Protein AF-A0A929F649-F1 (afdb_monomer_lite)

Sequence (87 aa):
MFEMITELEASEKIDRAGATRKLLFIGINEIKKEKAIKLLRAYKITYRKAAEMMGVAIYELLDIMEKEGIEVGYSMRDLEKDLEEMK

pLDDT: mean 89.16, std 9.71, range [52.97, 97.06]

Foldseek 3Di:
DVVQLVVCCVPVVDDSVVSVVVVVVVVQLVVLQVVLLVCVLVVNDDLVVSCVSNVHDSLVSLVVCVVVVNDDVQGVVNVVVVVVVVD

Radius of gyration: 17.88 Å; chains: 1; bounding box: 40×43×33 Å

Secondary structure (DSSP, 8-state):
-HHHHHHHHHHHT--HHHHHHHHHHHHHHHHHHHHHHHHHHTT-S-HHHHHHHHT--HHHHHHHHHHTT---SS-HHHHHHHHHHT-

Structure (mmCIF, N/CA/C/O backbone):
data_AF-A0A929F649-F1
#
_entry.id   AF-A0A929F649-F1
#
loop_
_atom_site.group_PDB
_atom_site.id
_atom_site.type_symbol
_atom_site.label_atom_id
_atom_site.label_alt_id
_atom_site.label_comp_id
_atom_site.label_asym_id
_atom_site.label_entity_id
_atom_site.label_seq_id
_atom_site.pdbx_PDB_ins_code
_atom_site.Cartn_x
_atom_site.Cartn_y
_atom_site.Cartn_z
_atom_site.occupancy
_atom_site.B_iso_or_equiv
_atom_site.auth_seq_id
_atom_site.auth_comp_id
_atom_site.auth_asym_id
_atom_site.auth_atom_id
_atom_site.pdbx_PDB_model_num
ATOM 1 N N . MET A 1 1 ? -20.062 9.066 -1.194 1.00 67.19 1 MET A N 1
ATOM 2 C CA . MET A 1 1 ? -19.017 9.313 -0.166 1.00 67.19 1 MET A CA 1
ATOM 3 C C . MET A 1 1 ? -19.590 9.228 1.243 1.00 67.19 1 MET A C 1
ATOM 5 O O . MET A 1 1 ? -19.090 8.430 2.018 1.00 67.19 1 MET A O 1
ATOM 9 N N . PHE A 1 2 ? -20.640 9.993 1.572 1.00 81.88 2 PHE A N 1
ATOM 10 C CA . PHE A 1 2 ? -21.278 9.917 2.894 1.00 81.88 2 PHE A CA 1
ATOM 11 C C . PHE A 1 2 ? -21.855 8.531 3.220 1.00 81.88 2 PHE A C 1
ATOM 13 O O . PHE A 1 2 ? -21.695 8.080 4.346 1.00 81.88 2 PHE A O 1
ATOM 20 N N . GLU A 1 3 ? -22.426 7.834 2.234 1.00 90.69 3 GLU A N 1
ATOM 21 C CA . GLU A 1 3 ? -22.940 6.463 2.401 1.00 90.69 3 GLU A CA 1
ATOM 22 C C . GLU A 1 3 ? -21.841 5.471 2.807 1.00 90.69 3 GLU A C 1
ATOM 24 O O . GLU A 1 3 ? -21.979 4.812 3.828 1.00 90.69 3 GLU A O 1
ATOM 29 N N . MET A 1 4 ? -20.700 5.453 2.105 1.00 89.06 4 MET A N 1
ATOM 30 C CA . MET A 1 4 ? -19.558 4.591 2.458 1.00 89.06 4 MET A CA 1
ATOM 31 C C . MET A 1 4 ? -19.004 4.875 3.857 1.00 89.06 4 MET A C 1
ATOM 33 O O . MET A 1 4 ? -18.607 3.951 4.557 1.00 89.06 4 MET A O 1
ATOM 37 N N . ILE A 1 5 ? -18.963 6.146 4.279 1.00 93.19 5 ILE A N 1
ATOM 38 C CA . ILE A 1 5 ? -18.547 6.498 5.646 1.00 93.19 5 ILE A CA 1
ATOM 39 C C . ILE A 1 5 ? -19.513 5.873 6.651 1.00 93.19 5 ILE A C 1
ATOM 41 O O . ILE A 1 5 ? -19.063 5.269 7.618 1.00 93.19 5 ILE A O 1
ATOM 45 N N . THR A 1 6 ? -20.818 5.975 6.407 1.00 94.94 6 THR A N 1
ATOM 46 C CA . THR A 1 6 ? -21.841 5.421 7.298 1.00 94.94 6 THR A CA 1
ATOM 47 C C . THR A 1 6 ? -21.869 3.893 7.306 1.00 94.94 6 THR A C 1
ATOM 49 O O . THR A 1 6 ? -22.039 3.294 8.367 1.00 94.94 6 THR A O 1
ATOM 52 N N . GLU A 1 7 ? -21.607 3.240 6.177 1.00 95.00 7 GLU A N 1
ATOM 53 C CA . GLU A 1 7 ? -21.400 1.789 6.128 1.00 95.00 7 GLU A CA 1
ATOM 54 C C . GLU A 1 7 ? -20.164 1.354 6.930 1.00 95.00 7 GLU A C 1
ATOM 56 O O . GLU A 1 7 ? -20.220 0.356 7.652 1.00 95.00 7 GLU A O 1
ATOM 61 N N . LEU A 1 8 ? -19.061 2.109 6.863 1.00 95.31 8 LEU A N 1
ATOM 62 C CA . LEU A 1 8 ? -17.849 1.826 7.641 1.00 95.31 8 LEU A CA 1
ATOM 63 C C . LEU A 1 8 ? -18.073 2.053 9.145 1.00 95.31 8 LEU A C 1
ATOM 65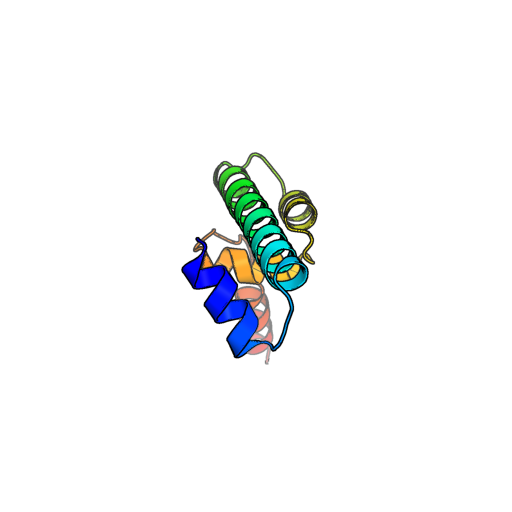 O O . LEU A 1 8 ? -17.655 1.228 9.956 1.00 95.31 8 LEU A O 1
ATOM 69 N N . GLU A 1 9 ? -18.763 3.143 9.510 1.00 96.75 9 GLU A N 1
ATOM 70 C CA . GLU A 1 9 ? -19.187 3.434 10.889 1.00 96.75 9 GLU A CA 1
ATOM 71 C C . GLU A 1 9 ? -19.962 2.234 11.467 1.00 96.75 9 GLU A C 1
ATOM 73 O O . GLU A 1 9 ? -19.651 1.757 12.561 1.00 96.75 9 GLU A O 1
ATOM 78 N N . ALA A 1 10 ? -20.930 1.702 10.710 1.00 96.12 10 ALA A N 1
ATOM 79 C CA . ALA A 1 10 ? -21.784 0.597 11.142 1.00 96.12 10 ALA A CA 1
ATOM 80 C C . ALA A 1 10 ? -21.065 -0.763 11.175 1.00 96.12 10 ALA A C 1
ATOM 82 O O . ALA A 1 10 ? -21.189 -1.502 12.154 1.00 96.12 10 ALA A O 1
ATOM 83 N N . SER A 1 11 ? -20.325 -1.104 10.118 1.00 96.81 11 SER A N 1
ATOM 84 C CA . SER A 1 11 ? -19.687 -2.420 9.970 1.00 96.81 11 SER A CA 1
ATOM 85 C C . SER A 1 11 ? -18.501 -2.620 10.916 1.00 96.81 11 SER A C 1
ATOM 87 O O . SER A 1 11 ? -18.324 -3.715 11.449 1.00 96.81 11 SER A O 1
ATOM 89 N N . GLU A 1 12 ? -17.729 -1.565 11.185 1.00 95.25 12 GLU A N 1
ATOM 90 C CA . GLU A 1 12 ? -16.529 -1.633 12.028 1.00 95.25 12 GLU A CA 1
ATOM 91 C C . GLU A 1 12 ? -16.724 -1.036 13.427 1.00 95.25 12 GLU A C 1
ATOM 93 O O . GLU A 1 12 ? -15.807 -1.086 14.247 1.00 95.25 12 GLU A O 1
ATOM 98 N N . LYS A 1 13 ? -17.920 -0.510 13.730 1.00 96.06 13 LYS A N 1
ATOM 99 C CA . LYS A 1 13 ? -18.255 0.147 15.007 1.00 96.06 13 LYS A CA 1
ATOM 100 C C . LYS A 1 13 ? -17.280 1.276 15.363 1.00 96.06 13 LYS A C 1
ATOM 102 O O . LYS A 1 13 ? -16.825 1.385 16.503 1.00 96.06 13 LYS A O 1
ATOM 107 N N . ILE A 1 14 ? -16.965 2.115 14.381 1.00 96.75 14 ILE A N 1
ATOM 108 C CA . ILE A 1 14 ? -16.077 3.276 14.522 1.00 96.75 14 ILE A CA 1
ATOM 109 C C . ILE A 1 14 ? -16.852 4.581 14.350 1.00 96.75 14 ILE A C 1
ATOM 111 O O . ILE A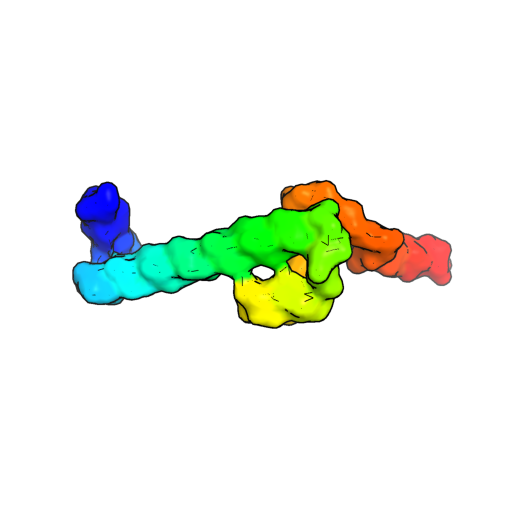 1 14 ? -17.915 4.618 13.737 1.00 96.75 14 ILE A O 1
ATOM 115 N N . ASP A 1 15 ? -16.313 5.668 14.895 1.00 97.06 15 ASP A N 1
ATOM 116 C CA . ASP A 1 15 ? -16.887 6.997 14.720 1.00 97.06 15 ASP A CA 1
ATOM 117 C C . ASP A 1 15 ? -16.584 7.573 13.326 1.00 97.06 15 ASP A C 1
ATOM 119 O O . ASP A 1 15 ? -15.733 7.081 12.576 1.00 97.06 15 ASP A O 1
ATOM 123 N N . ARG A 1 16 ? -17.252 8.680 12.989 1.00 95.19 16 ARG A N 1
ATOM 124 C CA . ARG A 1 16 ? -17.066 9.386 11.714 1.00 95.19 16 ARG A CA 1
ATOM 125 C C . ARG A 1 16 ? -15.616 9.718 11.418 1.00 95.19 16 ARG A C 1
ATOM 127 O O . ARG A 1 16 ? -15.162 9.595 10.278 1.00 95.19 16 ARG A O 1
ATOM 134 N N . ALA A 1 17 ? -14.898 10.184 12.436 1.00 96.44 17 ALA A N 1
ATOM 135 C CA . ALA A 1 17 ? -13.507 10.579 12.301 1.00 96.44 17 ALA A CA 1
ATOM 136 C C . ALA A 1 17 ? -12.615 9.362 12.015 1.00 96.44 17 ALA A C 1
ATOM 138 O O . ALA A 1 17 ? -11.732 9.445 11.158 1.00 96.44 17 ALA A O 1
ATOM 139 N N . GLY A 1 18 ? -12.865 8.232 12.678 1.00 96.88 18 GLY A N 1
ATOM 140 C CA . GLY A 1 18 ? -12.233 6.945 12.416 1.00 96.88 18 GLY A CA 1
ATOM 141 C C . GLY A 1 18 ? -12.499 6.452 10.998 1.00 96.88 18 GLY A C 1
ATOM 142 O O . GLY A 1 18 ? -11.544 6.195 10.262 1.00 96.88 18 GLY A O 1
ATOM 143 N N . ALA A 1 19 ? -13.767 6.413 10.583 1.00 96.31 19 ALA A N 1
ATOM 144 C CA . ALA A 1 19 ? -14.158 5.984 9.241 1.00 96.31 19 ALA A CA 1
ATOM 145 C C . ALA A 1 19 ? -13.513 6.852 8.152 1.00 96.31 19 ALA A C 1
ATOM 147 O O . ALA A 1 19 ? -12.913 6.345 7.203 1.00 96.31 19 ALA A O 1
ATOM 148 N N . THR A 1 20 ? -13.545 8.173 8.337 1.00 95.88 20 THR A N 1
ATOM 149 C CA . THR A 1 20 ? -12.938 9.128 7.402 1.00 95.88 20 THR A CA 1
ATOM 150 C C . THR A 1 20 ? -11.421 8.950 7.322 1.00 95.88 20 THR A C 1
ATOM 152 O O . THR A 1 20 ? -10.873 8.873 6.223 1.00 95.88 20 THR A O 1
ATOM 155 N N . ARG A 1 21 ? -10.722 8.837 8.463 1.00 96.44 21 ARG A N 1
ATOM 156 C CA . ARG A 1 21 ? -9.266 8.599 8.481 1.00 96.44 21 ARG A CA 1
ATOM 157 C C . ARG A 1 21 ? -8.894 7.295 7.786 1.00 96.44 21 ARG A C 1
ATOM 159 O O . ARG A 1 21 ? -7.904 7.270 7.060 1.00 96.44 21 ARG A O 1
ATOM 166 N N . LYS A 1 22 ? -9.683 6.237 7.979 1.00 95.25 22 LYS A N 1
ATOM 167 C CA . LYS A 1 22 ? -9.444 4.944 7.335 1.00 95.25 22 LYS A CA 1
ATOM 168 C C . LYS A 1 22 ? -9.581 5.039 5.816 1.00 95.25 22 LYS A C 1
ATOM 170 O O . LYS A 1 22 ? -8.669 4.621 5.107 1.00 95.25 22 LYS A O 1
ATOM 175 N N . LEU A 1 23 ? -10.658 5.648 5.319 1.00 94.69 23 LEU A N 1
ATOM 176 C CA . LEU A 1 23 ? -10.845 5.863 3.880 1.00 94.69 23 LEU A CA 1
ATOM 177 C C . LEU A 1 23 ? -9.726 6.719 3.278 1.00 94.69 23 LEU A C 1
ATOM 179 O O . LEU A 1 23 ? -9.211 6.389 2.213 1.00 94.69 23 LEU A O 1
ATOM 183 N N . LEU A 1 24 ? -9.307 7.778 3.976 1.00 95.38 24 LEU A N 1
ATOM 184 C CA . LEU A 1 24 ? -8.175 8.605 3.554 1.00 95.38 24 LEU A CA 1
ATOM 185 C C . LEU A 1 24 ? -6.875 7.801 3.482 1.00 95.38 24 LEU A C 1
ATOM 187 O O . LEU A 1 24 ? -6.147 7.911 2.500 1.00 95.38 24 LEU A O 1
ATOM 191 N N . PHE A 1 25 ? -6.586 6.981 4.493 1.00 95.19 25 PHE A N 1
ATOM 192 C CA . PHE A 1 25 ? -5.399 6.129 4.509 1.00 95.19 25 PHE A CA 1
ATOM 193 C C . PHE A 1 25 ? -5.389 5.143 3.334 1.00 95.19 25 PHE A C 1
ATOM 195 O O . PHE A 1 25 ? -4.385 5.046 2.629 1.00 95.19 25 PHE A O 1
ATOM 202 N N . ILE A 1 26 ? -6.518 4.473 3.082 1.00 94.88 26 ILE A N 1
ATOM 203 C CA . ILE A 1 26 ? -6.681 3.558 1.944 1.00 94.88 26 ILE A CA 1
ATOM 204 C C . ILE A 1 26 ? -6.463 4.309 0.626 1.00 94.88 26 ILE A C 1
ATOM 206 O O . ILE A 1 26 ? -5.637 3.892 -0.180 1.00 94.88 26 ILE A O 1
ATOM 210 N N . GLY A 1 27 ? -7.127 5.453 0.436 1.00 95.69 27 GLY A N 1
ATOM 211 C CA . GLY A 1 27 ? -6.997 6.251 -0.784 1.00 95.69 27 GLY A CA 1
ATOM 212 C C . GLY A 1 27 ? -5.568 6.741 -1.033 1.00 95.69 27 GLY A C 1
ATOM 213 O O . GLY A 1 27 ? -5.074 6.663 -2.154 1.00 95.69 27 GLY A O 1
ATOM 214 N N . ILE A 1 28 ? -4.863 7.192 0.010 1.00 96.38 28 ILE A N 1
ATOM 215 C CA . ILE A 1 28 ? -3.454 7.605 -0.098 1.00 96.38 28 ILE A CA 1
ATOM 216 C C . ILE A 1 28 ? -2.572 6.432 -0.537 1.00 96.38 28 ILE A C 1
ATOM 218 O O . ILE A 1 28 ? -1.687 6.615 -1.377 1.00 96.38 28 ILE A O 1
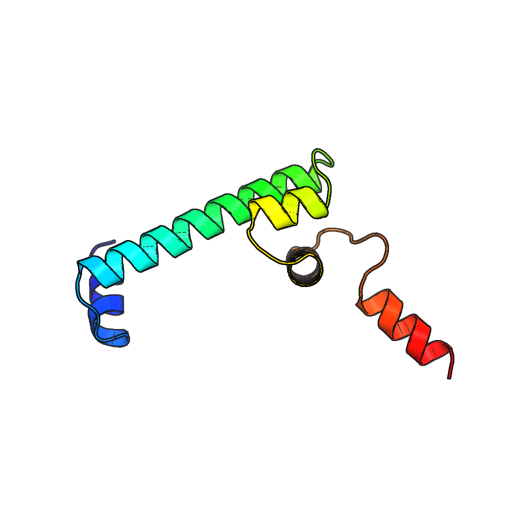ATOM 222 N N . ASN A 1 29 ? -2.788 5.243 0.025 1.00 95.31 29 ASN A N 1
ATOM 223 C CA . ASN A 1 29 ? -1.999 4.065 -0.322 1.00 95.31 29 ASN A CA 1
ATOM 224 C C . ASN A 1 29 ? -2.293 3.577 -1.744 1.00 95.31 29 ASN A C 1
ATOM 226 O O . ASN A 1 29 ? -1.350 3.238 -2.458 1.00 95.31 29 ASN A O 1
ATOM 230 N N . GLU A 1 30 ? -3.547 3.633 -2.193 1.00 95.62 30 GLU A N 1
ATOM 231 C CA . GLU A 1 30 ? -3.904 3.263 -3.566 1.00 95.62 30 GLU A CA 1
ATOM 232 C C . GLU A 1 30 ? -3.256 4.214 -4.583 1.00 95.62 30 GLU A C 1
ATOM 234 O O . GLU A 1 30 ? -2.602 3.774 -5.526 1.00 95.62 30 GLU A O 1
ATOM 239 N N . ILE A 1 31 ? -3.289 5.528 -4.328 1.00 96.94 31 ILE A N 1
ATOM 240 C CA . ILE A 1 31 ? -2.625 6.524 -5.189 1.00 96.94 31 ILE A CA 1
ATOM 241 C C . ILE A 1 31 ? -1.109 6.276 -5.261 1.00 96.94 31 ILE A C 1
ATOM 243 O O . ILE A 1 31 ? -0.490 6.403 -6.325 1.00 96.94 31 ILE A O 1
ATOM 247 N N . LYS A 1 32 ? -0.477 5.925 -4.133 1.00 95.69 32 LYS A N 1
ATOM 248 C CA . LYS A 1 32 ? 0.951 5.568 -4.101 1.00 95.69 32 LYS A CA 1
ATOM 249 C C . LYS A 1 32 ? 1.231 4.309 -4.920 1.00 95.69 32 LYS A C 1
ATOM 251 O O . LYS A 1 32 ? 2.194 4.314 -5.693 1.00 95.69 32 LYS A O 1
ATOM 256 N N . LYS A 1 33 ? 0.395 3.277 -4.776 1.00 94.75 33 LYS A N 1
ATOM 257 C CA . LYS A 1 33 ? 0.467 2.021 -5.532 1.00 94.75 33 LYS A CA 1
ATOM 258 C C . LYS A 1 33 ? 0.378 2.275 -7.034 1.00 94.75 33 LYS A C 1
ATOM 260 O O . LYS A 1 33 ? 1.305 1.916 -7.761 1.00 94.75 33 LYS A O 1
ATOM 265 N N . GLU A 1 34 ? -0.663 2.964 -7.492 1.00 95.56 34 GLU A N 1
ATOM 266 C CA . GLU A 1 34 ? -0.859 3.287 -8.910 1.00 95.56 34 GLU A CA 1
ATOM 267 C C . GLU A 1 34 ? 0.343 4.044 -9.493 1.00 95.56 34 GLU A C 1
ATOM 269 O O . GLU A 1 34 ? 0.851 3.714 -10.571 1.00 95.56 34 GLU A O 1
ATOM 274 N N . LYS A 1 35 ? 0.854 5.042 -8.759 1.00 96.88 35 LYS A N 1
ATOM 275 C CA . LYS A 1 35 ? 2.015 5.830 -9.188 1.00 96.88 35 LYS A CA 1
ATOM 276 C C . LYS A 1 35 ? 3.286 4.983 -9.280 1.00 96.88 35 LYS A C 1
ATOM 278 O O . LYS A 1 35 ? 4.033 5.131 -10.250 1.00 96.88 35 LYS A O 1
ATOM 283 N N . ALA A 1 36 ? 3.544 4.129 -8.290 1.00 96.38 36 ALA A N 1
ATOM 284 C CA . ALA A 1 36 ? 4.707 3.248 -8.279 1.00 96.38 36 ALA A CA 1
ATOM 285 C C . ALA A 1 36 ? 4.657 2.256 -9.448 1.00 96.38 36 ALA A C 1
ATOM 287 O O . ALA A 1 36 ? 5.620 2.175 -10.207 1.00 96.38 36 ALA A O 1
ATOM 288 N N . ILE A 1 37 ? 3.513 1.599 -9.666 1.00 94.06 37 ILE A N 1
ATOM 289 C CA . ILE A 1 37 ? 3.294 0.671 -10.786 1.00 94.06 37 ILE A CA 1
ATOM 290 C C . ILE A 1 37 ? 3.514 1.364 -12.133 1.00 94.06 37 ILE A C 1
ATOM 292 O O . ILE A 1 37 ? 4.233 0.843 -12.987 1.00 94.06 37 ILE A O 1
ATOM 296 N N . LYS A 1 38 ? 2.949 2.562 -12.327 1.00 94.62 38 LYS A N 1
ATOM 297 C CA . LYS A 1 38 ? 3.108 3.323 -13.574 1.00 94.62 38 LYS A CA 1
ATOM 298 C C . LYS A 1 38 ? 4.574 3.645 -13.869 1.00 94.62 38 LYS A C 1
ATOM 300 O O . LYS A 1 38 ? 5.021 3.494 -15.004 1.00 94.62 38 LYS A O 1
ATOM 305 N N . LEU A 1 39 ? 5.323 4.092 -12.861 1.00 95.19 39 LEU A N 1
ATOM 306 C CA . LEU A 1 39 ? 6.750 4.390 -13.006 1.00 95.19 39 LEU A CA 1
ATOM 307 C C . LEU A 1 39 ? 7.581 3.126 -13.230 1.00 95.19 39 LEU A C 1
ATOM 309 O O . LEU A 1 39 ? 8.550 3.166 -13.990 1.00 95.19 39 LEU A O 1
ATOM 313 N N . LEU A 1 40 ? 7.196 2.022 -12.591 1.00 91.56 40 LEU A N 1
ATOM 314 C CA . LEU A 1 40 ? 7.876 0.744 -12.718 1.00 91.56 40 LEU A CA 1
ATOM 315 C C . LEU A 1 40 ? 7.706 0.154 -14.122 1.00 91.56 40 LEU A C 1
ATOM 317 O O . LEU A 1 40 ? 8.702 -0.179 -14.755 1.00 91.56 40 LEU A O 1
ATOM 321 N N . ARG A 1 41 ? 6.478 0.149 -14.661 1.00 89.12 41 ARG A N 1
ATOM 322 C CA . ARG A 1 41 ? 6.190 -0.250 -16.054 1.00 89.12 41 ARG A CA 1
ATOM 323 C C . ARG A 1 41 ? 6.916 0.615 -17.085 1.00 89.12 41 ARG A C 1
ATOM 325 O O . ARG A 1 41 ? 7.266 0.141 -18.156 1.00 89.12 41 ARG A O 1
ATOM 332 N N . ALA A 1 42 ? 7.151 1.886 -16.768 1.00 91.69 42 ALA A N 1
ATOM 333 C CA . ALA A 1 42 ? 7.907 2.800 -17.621 1.00 91.69 42 ALA A CA 1
ATOM 334 C C . ALA A 1 42 ? 9.438 2.683 -17.449 1.00 91.69 42 ALA A C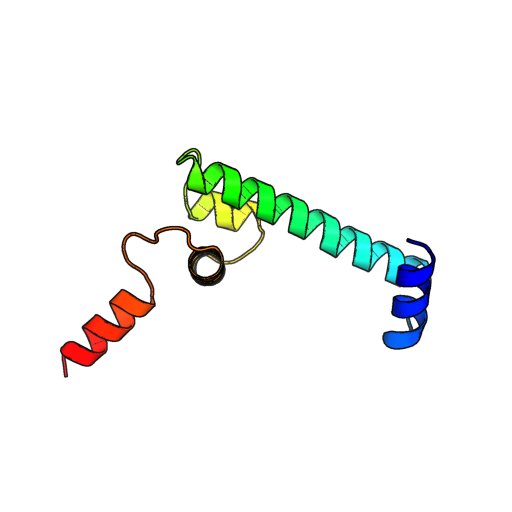 1
ATOM 336 O O . ALA A 1 42 ? 10.168 3.525 -17.981 1.00 91.69 42 ALA A O 1
ATOM 337 N N . TYR A 1 43 ? 9.920 1.702 -16.672 1.00 88.94 43 TYR A N 1
ATOM 338 C CA . TYR A 1 43 ? 11.329 1.502 -16.315 1.00 88.94 43 TYR A CA 1
ATOM 339 C C . TYR A 1 43 ? 12.003 2.773 -15.762 1.00 88.94 43 TYR A C 1
ATOM 341 O O . TYR A 1 43 ? 13.181 3.035 -16.004 1.00 88.94 43 TYR A O 1
ATOM 349 N N . LYS A 1 44 ? 11.249 3.611 -15.033 1.00 96.06 44 LYS A N 1
ATOM 350 C CA . LYS A 1 44 ? 11.741 4.885 -14.471 1.00 96.06 44 LYS A CA 1
ATOM 351 C C . LYS A 1 44 ? 12.249 4.771 -13.040 1.00 96.06 44 LYS A C 1
ATOM 353 O O . LYS A 1 44 ? 12.926 5.683 -12.571 1.00 96.06 44 LYS A O 1
ATOM 358 N N . ILE A 1 45 ? 11.907 3.694 -12.341 1.00 94.69 45 ILE A N 1
ATOM 359 C CA . ILE A 1 45 ? 12.317 3.435 -10.959 1.00 94.69 45 ILE A CA 1
ATOM 360 C C . ILE A 1 45 ? 12.697 1.962 -10.786 1.00 94.69 45 ILE A C 1
ATOM 362 O O . ILE A 1 45 ? 12.301 1.116 -11.582 1.00 94.69 45 ILE A O 1
ATOM 366 N N . THR A 1 46 ? 13.457 1.657 -9.735 1.00 92.88 46 THR A N 1
ATOM 367 C CA . THR A 1 46 ? 13.811 0.281 -9.357 1.00 92.88 46 THR A CA 1
ATOM 368 C C . THR A 1 46 ? 12.710 -0.369 -8.519 1.00 92.88 46 THR A C 1
ATOM 370 O O . THR A 1 46 ? 11.904 0.334 -7.903 1.00 92.88 46 THR A O 1
ATOM 373 N N . TYR A 1 47 ? 12.730 -1.702 -8.395 1.00 91.69 47 TYR A N 1
ATOM 374 C CA . TYR A 1 47 ? 11.852 -2.430 -7.465 1.00 91.69 47 TYR A CA 1
ATOM 375 C C . TYR A 1 47 ? 11.987 -1.904 -6.033 1.00 91.69 47 TYR A C 1
ATOM 377 O O . TYR A 1 47 ? 10.993 -1.613 -5.380 1.00 91.69 47 TYR A O 1
ATOM 385 N N . ARG A 1 48 ? 13.217 -1.644 -5.569 1.00 92.81 48 ARG A N 1
ATOM 386 C CA . ARG A 1 48 ? 13.445 -1.046 -4.245 1.00 92.81 48 ARG A CA 1
ATOM 387 C C . ARG A 1 48 ? 12.710 0.287 -4.081 1.00 92.81 48 ARG A C 1
ATOM 389 O O . ARG A 1 48 ? 12.083 0.507 -3.050 1.00 92.81 48 ARG A O 1
ATOM 396 N N . LYS A 1 49 ? 12.776 1.169 -5.085 1.00 96.62 49 LYS A N 1
ATOM 397 C CA . LYS A 1 49 ? 12.108 2.472 -5.004 1.00 96.62 49 LYS A CA 1
ATOM 398 C C . LYS A 1 49 ? 10.586 2.342 -5.073 1.00 96.62 49 LYS A C 1
ATOM 400 O O . LYS A 1 49 ? 9.896 3.081 -4.380 1.00 96.62 49 LYS A O 1
ATOM 405 N N . ALA A 1 50 ? 10.065 1.403 -5.861 1.00 95.56 50 ALA A N 1
ATOM 406 C CA . ALA A 1 50 ? 8.635 1.109 -5.893 1.00 95.56 50 ALA A CA 1
ATOM 407 C C . ALA A 1 50 ? 8.133 0.605 -4.526 1.00 95.56 50 ALA A C 1
ATOM 409 O O . ALA A 1 50 ? 7.150 1.136 -4.014 1.00 95.56 50 ALA A O 1
ATOM 410 N N . ALA A 1 51 ? 8.860 -0.322 -3.894 1.00 95.50 51 ALA A N 1
ATOM 411 C CA . ALA A 1 51 ? 8.541 -0.843 -2.565 1.00 95.50 51 ALA A CA 1
ATOM 412 C C . ALA A 1 51 ? 8.538 0.273 -1.504 1.00 95.50 51 ALA A C 1
ATOM 414 O O . ALA A 1 51 ? 7.573 0.422 -0.757 1.00 95.50 51 ALA A O 1
ATOM 415 N N . GLU A 1 52 ? 9.558 1.140 -1.515 1.00 96.88 52 GLU A N 1
ATOM 416 C CA . GLU A 1 52 ? 9.640 2.317 -0.638 1.00 96.88 52 GLU A CA 1
ATOM 417 C C . GLU A 1 52 ? 8.454 3.276 -0.843 1.00 96.88 52 GLU A C 1
ATOM 419 O O . GLU A 1 52 ? 7.850 3.738 0.123 1.00 96.88 52 GLU A O 1
ATOM 424 N N . MET A 1 53 ? 8.083 3.560 -2.098 1.00 96.94 53 MET A N 1
ATOM 425 C CA . MET A 1 53 ? 6.944 4.431 -2.415 1.00 96.94 53 MET A CA 1
ATOM 426 C C . MET A 1 53 ? 5.616 3.865 -1.911 1.00 96.94 53 MET A C 1
ATOM 428 O O . MET A 1 53 ? 4.742 4.634 -1.505 1.00 96.94 53 MET A O 1
ATOM 432 N N . MET A 1 54 ? 5.471 2.544 -1.955 1.00 95.38 54 MET A N 1
ATOM 433 C CA . MET A 1 54 ? 4.274 1.825 -1.527 1.00 95.38 54 MET A CA 1
ATOM 434 C C . MET A 1 54 ? 4.275 1.518 -0.024 1.00 95.38 54 MET A C 1
ATOM 436 O O . MET A 1 54 ? 3.227 1.188 0.519 1.00 95.38 54 MET A O 1
ATOM 440 N N . GLY A 1 55 ? 5.413 1.685 0.658 1.00 95.44 55 GLY A N 1
ATOM 441 C CA . GLY A 1 55 ? 5.562 1.370 2.078 1.00 95.44 55 GLY A CA 1
ATOM 442 C C . GLY A 1 55 ? 5.506 -0.129 2.372 1.00 95.44 55 GLY A C 1
ATOM 443 O O . GLY A 1 55 ? 5.045 -0.508 3.444 1.00 95.44 55 GLY A O 1
ATOM 444 N N . VAL A 1 56 ? 5.944 -0.960 1.423 1.00 94.81 56 VAL A N 1
ATOM 445 C CA . VAL A 1 56 ? 5.911 -2.428 1.508 1.00 94.81 56 VAL A CA 1
ATOM 446 C C . VAL A 1 56 ? 7.323 -3.005 1.448 1.00 94.81 56 VAL A C 1
ATOM 448 O O . VAL A 1 56 ? 8.263 -2.356 0.974 1.00 94.81 56 VAL A O 1
ATOM 451 N N . ALA A 1 57 ? 7.491 -4.233 1.918 1.00 93.06 57 ALA A N 1
ATOM 452 C CA . ALA A 1 57 ? 8.713 -4.991 1.722 1.00 93.06 57 ALA A CA 1
ATOM 453 C C . ALA A 1 57 ? 8.878 -5.420 0.253 1.00 93.06 57 ALA A C 1
ATOM 455 O O . ALA A 1 57 ? 7.935 -5.455 -0.536 1.00 93.06 57 ALA A O 1
ATOM 456 N N . ILE A 1 58 ? 10.107 -5.773 -0.130 1.00 88.75 58 ILE A N 1
ATOM 457 C CA . ILE A 1 58 ? 10.418 -6.155 -1.517 1.00 88.75 58 ILE A CA 1
ATOM 458 C C . ILE A 1 58 ? 9.652 -7.414 -1.945 1.00 88.75 58 ILE A C 1
ATOM 460 O O . ILE A 1 58 ? 9.185 -7.457 -3.076 1.00 88.75 58 ILE A O 1
ATOM 464 N N . TYR A 1 59 ? 9.487 -8.410 -1.068 1.00 86.38 59 TYR A N 1
ATOM 465 C CA . TYR A 1 59 ? 8.739 -9.629 -1.404 1.00 86.38 59 TYR A CA 1
ATOM 466 C C . TYR A 1 59 ? 7.250 -9.334 -1.653 1.00 86.38 59 TYR A C 1
ATOM 468 O O . TYR A 1 59 ? 6.696 -9.801 -2.640 1.00 86.38 59 TYR A O 1
ATOM 476 N N . GLU A 1 60 ? 6.638 -8.457 -0.851 1.00 90.62 60 GLU A N 1
ATOM 477 C CA . GLU A 1 60 ? 5.253 -8.007 -1.059 1.00 90.62 60 GLU A CA 1
ATOM 478 C C . GLU A 1 60 ? 5.100 -7.259 -2.389 1.00 90.62 60 GLU A C 1
ATOM 480 O O . GLU A 1 60 ? 4.087 -7.395 -3.074 1.00 90.62 60 GLU A O 1
ATOM 485 N N . LEU A 1 61 ? 6.113 -6.480 -2.790 1.00 92.25 61 LEU A N 1
ATOM 486 C CA . LEU A 1 61 ? 6.120 -5.849 -4.106 1.00 92.25 61 LEU A CA 1
ATOM 487 C C . LEU A 1 61 ?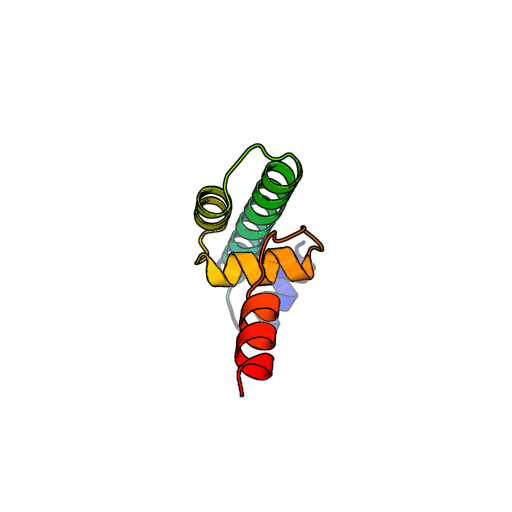 6.130 -6.892 -5.230 1.00 92.25 61 LEU A C 1
ATOM 489 O O . LEU A 1 61 ? 5.416 -6.690 -6.207 1.00 92.25 61 LEU A O 1
ATOM 493 N N . LEU A 1 62 ? 6.916 -7.967 -5.123 1.00 87.06 62 LEU A N 1
ATOM 494 C CA . LEU A 1 62 ? 6.959 -9.014 -6.152 1.00 87.06 62 LEU A CA 1
ATOM 495 C C . LEU A 1 62 ? 5.583 -9.673 -6.327 1.00 87.06 62 LEU A C 1
ATOM 497 O O . LEU A 1 62 ? 5.127 -9.819 -7.461 1.00 87.06 62 LEU A O 1
ATOM 501 N N . ASP A 1 63 ? 4.878 -9.950 -5.229 1.00 89.06 63 ASP A N 1
ATOM 502 C CA . ASP A 1 63 ? 3.506 -10.475 -5.271 1.00 89.06 63 ASP A CA 1
ATOM 503 C C . ASP A 1 63 ? 2.533 -9.493 -5.937 1.00 89.06 63 ASP A C 1
ATOM 505 O O . ASP A 1 63 ? 1.645 -9.885 -6.700 1.00 89.06 63 ASP A O 1
ATOM 509 N N . ILE A 1 64 ? 2.672 -8.195 -5.646 1.00 90.75 64 ILE A N 1
ATOM 510 C CA . ILE A 1 64 ? 1.858 -7.152 -6.282 1.00 90.75 64 ILE A CA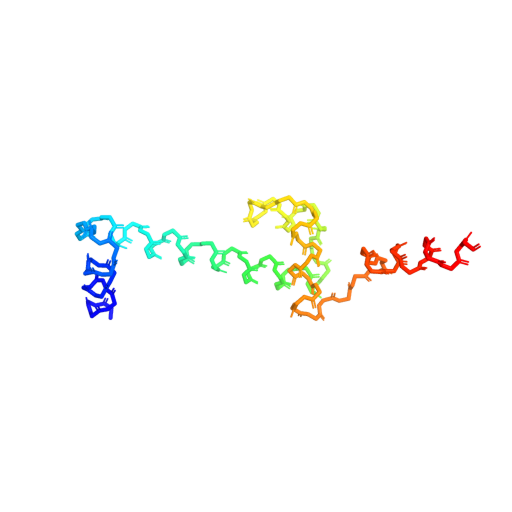 1
ATOM 511 C C . ILE A 1 64 ? 2.178 -7.073 -7.774 1.00 90.75 64 ILE A C 1
ATOM 513 O O . ILE A 1 64 ? 1.263 -7.015 -8.588 1.00 90.75 64 ILE A O 1
ATOM 517 N N . MET A 1 65 ? 3.455 -7.085 -8.148 1.00 88.62 65 MET A N 1
ATOM 518 C CA . MET A 1 65 ? 3.887 -7.044 -9.542 1.00 88.62 65 MET A CA 1
ATOM 519 C C . MET A 1 65 ? 3.325 -8.216 -10.339 1.00 88.62 65 MET A C 1
ATOM 521 O O . MET A 1 65 ? 2.807 -8.002 -11.433 1.00 88.62 65 MET A O 1
ATOM 525 N N . GLU A 1 66 ? 3.361 -9.420 -9.772 1.00 85.69 66 GLU A N 1
ATOM 526 C CA . GLU A 1 66 ? 2.787 -10.610 -10.388 1.00 85.69 66 GLU A CA 1
ATOM 527 C C . GLU A 1 66 ? 1.271 -10.470 -10.598 1.00 85.69 66 GLU A C 1
ATOM 529 O O . GLU A 1 66 ? 0.775 -10.690 -11.705 1.00 85.69 66 GLU A O 1
ATOM 534 N N . LYS A 1 67 ? 0.531 -10.034 -9.570 1.00 88.81 67 LYS A N 1
ATOM 535 C CA . LYS A 1 67 ? -0.923 -9.793 -9.663 1.00 88.81 67 LYS A CA 1
ATOM 536 C C . LYS A 1 67 ? -1.280 -8.718 -10.690 1.00 88.81 67 LYS A C 1
ATOM 538 O O . LYS A 1 67 ? -2.324 -8.799 -11.328 1.00 88.81 67 LYS A O 1
ATOM 543 N N . GLU A 1 68 ? -0.417 -7.721 -10.849 1.00 87.12 68 GLU A N 1
ATOM 544 C CA . GLU A 1 68 ? -0.588 -6.600 -11.776 1.00 87.12 68 GLU A CA 1
ATOM 545 C C . GLU A 1 68 ? -0.005 -6.894 -13.174 1.00 87.12 68 GLU A C 1
ATOM 547 O O . GLU A 1 68 ? 0.052 -5.994 -14.020 1.00 87.12 68 GLU A O 1
ATOM 552 N N . GLY A 1 69 ? 0.449 -8.129 -13.434 1.00 84.50 69 GLY A N 1
ATOM 553 C CA . GLY A 1 69 ? 0.994 -8.559 -14.725 1.00 84.50 69 GLY A CA 1
ATOM 554 C C . GLY A 1 69 ? 2.255 -7.799 -15.147 1.00 84.50 69 GLY A C 1
ATOM 555 O O . GLY A 1 69 ? 2.484 -7.586 -16.337 1.00 84.50 69 GLY A O 1
ATOM 556 N N . ILE A 1 70 ? 3.038 -7.312 -14.184 1.00 82.88 70 ILE A N 1
ATOM 557 C CA . ILE A 1 70 ? 4.326 -6.667 -14.434 1.00 82.88 70 ILE A CA 1
ATOM 558 C C . ILE A 1 70 ? 5.376 -7.769 -14.530 1.00 82.88 70 ILE A C 1
ATOM 560 O O . ILE A 1 70 ? 5.567 -8.520 -13.577 1.00 82.88 70 ILE A O 1
ATOM 564 N N . GLU A 1 71 ? 6.064 -7.837 -15.668 1.00 71.94 71 GLU A N 1
ATOM 565 C CA . GLU A 1 71 ? 7.118 -8.820 -15.907 1.00 71.94 71 GLU A CA 1
ATOM 566 C C . GLU A 1 71 ? 8.219 -8.694 -14.840 1.00 71.94 71 GLU A C 1
ATOM 568 O O . GLU A 1 71 ? 8.911 -7.675 -14.714 1.00 71.94 71 GLU A O 1
ATOM 573 N N . VAL A 1 72 ? 8.326 -9.733 -14.018 1.00 67.25 72 VAL A N 1
ATOM 574 C CA . VAL A 1 72 ? 9.378 -9.935 -13.025 1.00 67.25 72 VAL A CA 1
ATOM 575 C C . VAL A 1 72 ? 10.444 -10.776 -13.707 1.00 67.25 72 VAL A C 1
ATOM 577 O O . VAL A 1 72 ? 10.165 -11.898 -14.102 1.00 67.25 72 VAL A O 1
ATOM 580 N N . GLY A 1 73 ? 11.648 -10.224 -13.891 1.00 65.94 73 GLY A N 1
ATOM 581 C CA . GLY A 1 73 ? 12.694 -10.905 -14.668 1.00 65.94 73 GLY A CA 1
ATOM 582 C C . GLY A 1 73 ? 13.064 -12.296 -14.132 1.00 65.94 73 GLY A C 1
ATOM 583 O O . GLY A 1 73 ? 13.344 -13.192 -14.916 1.00 65.94 73 GLY A O 1
ATOM 584 N N . TYR A 1 74 ? 13.044 -12.473 -12.811 1.00 62.47 74 TYR A N 1
ATOM 585 C CA . TYR A 1 74 ? 13.105 -13.771 -12.141 1.00 62.47 74 TYR A CA 1
ATOM 586 C C . TYR A 1 74 ? 12.213 -13.676 -10.902 1.00 62.47 74 TYR A C 1
ATOM 588 O O . TYR A 1 74 ? 12.478 -12.871 -10.000 1.00 62.47 74 TYR A O 1
ATOM 596 N N . SER A 1 75 ? 11.093 -14.388 -10.913 1.00 66.94 75 SER A N 1
ATOM 597 C CA . SER A 1 75 ? 10.070 -14.325 -9.870 1.00 66.94 75 SER A CA 1
ATOM 598 C C . SER A 1 75 ? 10.353 -15.308 -8.730 1.00 66.94 75 SER A C 1
ATOM 600 O O . SER A 1 75 ? 11.148 -16.236 -8.864 1.00 66.94 75 SER A O 1
ATOM 602 N N . MET A 1 76 ? 9.665 -15.136 -7.594 1.00 66.81 76 MET A N 1
ATOM 603 C CA . MET A 1 76 ? 9.688 -16.144 -6.524 1.00 66.81 76 MET A CA 1
ATOM 604 C C . MET A 1 76 ? 9.160 -17.500 -7.004 1.00 66.81 76 MET A C 1
ATOM 606 O O . MET A 1 76 ? 9.674 -18.520 -6.567 1.00 66.81 76 MET A O 1
ATOM 610 N N . ARG A 1 77 ? 8.201 -17.530 -7.940 1.00 69.62 77 ARG A N 1
ATOM 611 C CA . ARG A 1 77 ? 7.737 -18.788 -8.543 1.00 69.62 77 ARG A CA 1
ATOM 612 C C . ARG A 1 77 ? 8.796 -19.445 -9.413 1.00 69.62 77 ARG A C 1
ATOM 614 O O . ARG A 1 77 ? 8.849 -20.667 -9.452 1.00 69.62 77 ARG A O 1
ATOM 621 N N . ASP A 1 78 ? 9.611 -18.657 -10.108 1.00 75.25 78 ASP A N 1
ATOM 622 C CA . ASP A 1 78 ? 10.724 -19.200 -10.892 1.00 75.25 78 ASP A CA 1
ATOM 623 C C . ASP A 1 78 ? 11.765 -19.822 -9.951 1.00 75.25 78 ASP A C 1
ATOM 625 O O . ASP A 1 78 ? 12.196 -20.946 -10.178 1.00 75.25 78 ASP A O 1
ATOM 629 N N . LEU A 1 79 ? 12.051 -19.170 -8.816 1.00 75.81 79 LEU A N 1
ATOM 630 C CA . LEU A 1 79 ? 12.901 -19.737 -7.764 1.00 75.81 79 LEU A CA 1
ATOM 631 C C . LEU A 1 79 ? 12.322 -21.020 -7.146 1.00 75.81 79 LEU A C 1
ATOM 633 O O . LEU A 1 79 ? 13.052 -21.985 -6.935 1.00 75.81 79 LEU A O 1
ATOM 637 N N . GLU A 1 80 ? 11.029 -21.032 -6.816 1.00 80.19 80 GLU A N 1
ATOM 638 C CA . GLU A 1 80 ? 10.358 -22.204 -6.239 1.00 80.19 80 GLU A CA 1
ATOM 639 C C . GLU A 1 80 ? 10.370 -23.392 -7.203 1.00 80.19 80 GLU A C 1
ATOM 641 O O . GLU A 1 80 ? 10.706 -24.501 -6.790 1.00 80.19 80 GLU A O 1
ATOM 646 N N . LYS A 1 81 ? 10.075 -23.155 -8.486 1.00 80.62 81 LYS A N 1
ATOM 647 C CA . LYS A 1 81 ? 10.150 -24.184 -9.529 1.00 80.62 81 LYS A CA 1
ATOM 648 C C . LYS A 1 81 ? 11.560 -24.732 -9.691 1.00 80.62 81 LYS A C 1
ATOM 650 O O . LYS A 1 81 ? 11.727 -25.946 -9.670 1.00 80.62 81 LYS A O 1
ATOM 655 N N . ASP A 1 82 ? 12.566 -23.866 -9.775 1.00 81.75 82 ASP A N 1
ATOM 656 C CA . ASP A 1 82 ? 13.958 -24.303 -9.907 1.00 81.75 82 ASP A CA 1
ATOM 657 C C . ASP A 1 82 ? 14.385 -25.168 -8.703 1.00 81.75 82 ASP A C 1
ATOM 659 O O . ASP A 1 82 ? 15.066 -26.179 -8.862 1.00 81.75 82 ASP A O 1
ATOM 663 N N . LEU A 1 83 ? 13.943 -24.825 -7.486 1.00 82.81 83 LEU A N 1
ATOM 664 C CA . LEU A 1 83 ? 14.209 -25.620 -6.281 1.00 82.81 83 LEU A CA 1
ATOM 665 C C . LEU A 1 83 ? 13.471 -26.970 -6.260 1.00 82.81 83 LEU A C 1
ATOM 667 O O . LEU A 1 83 ? 13.989 -27.931 -5.683 1.00 82.81 83 LEU A O 1
ATOM 671 N N . GLU A 1 84 ? 12.275 -27.055 -6.843 1.00 86.06 84 GLU A N 1
ATOM 672 C CA . GLU A 1 84 ? 11.550 -28.320 -7.018 1.00 86.06 84 GLU A CA 1
ATOM 673 C C . GLU A 1 84 ? 12.214 -29.220 -8.065 1.00 86.06 84 GLU A C 1
ATOM 675 O O . GLU A 1 84 ? 12.325 -30.423 -7.837 1.00 86.06 84 GLU A O 1
ATOM 680 N N . GLU A 1 85 ? 12.705 -28.646 -9.164 1.00 84.81 85 GLU A N 1
ATOM 681 C CA . GLU A 1 85 ? 13.382 -29.368 -10.250 1.00 84.81 85 GLU A CA 1
ATOM 682 C C . GLU A 1 85 ? 14.788 -29.874 -9.867 1.00 84.81 85 GLU A C 1
ATOM 684 O O . GLU A 1 85 ? 15.331 -30.759 -10.528 1.00 84.81 85 GLU A O 1
ATOM 689 N N . MET A 1 86 ? 15.377 -29.359 -8.781 1.00 75.94 86 MET A N 1
ATOM 690 C CA . MET A 1 86 ? 16.662 -29.816 -8.228 1.00 75.94 86 MET A CA 1
ATOM 691 C C . MET A 1 86 ? 16.559 -31.026 -7.272 1.00 75.94 86 MET A C 1
ATOM 693 O O . MET A 1 86 ? 17.586 -31.438 -6.719 1.00 75.94 86 MET A O 1
ATOM 697 N N . LYS A 1 87 ? 15.362 -31.581 -7.039 1.00 52.97 87 LYS A N 1
ATOM 698 C CA . LYS A 1 87 ? 15.143 -32.801 -6.233 1.00 52.97 87 LYS A CA 1
ATOM 699 C C . LYS A 1 87 ? 15.097 -34.064 -7.085 1.00 52.97 87 LYS A C 1
ATOM 701 O O . LYS A 1 87 ? 15.620 -35.087 -6.586 1.00 52.97 87 LYS A O 1
#